Protein AF-A0A226NLQ9-F1 (afdb_monomer)

Nearest PDB structures (foldseek):
  4esr-assembly1_A  TM=9.410E-01  e=9.177E-09  Homo sapiens
  1b07-assembly1_A  TM=9.641E-01  e=2.617E-05  Mus musculus
  8gmb-assembly1_A-2  TM=9.391E-01  e=2.071E-05  Mus musculus
  2yuq-assembly1_A  TM=7.066E-01  e=1.737E-05  Homo sapiens
  2dvj-assembly1_A  TM=7.869E-01  e=1.346E-04  Homo sapiens

Foldseek 3Di:
DDDDDDDDDPPDPVPPPPPFFKKFFCAFDDDPDPQADTHHGGWIWGFPADPDQFWTWTAGPVGDIHIDGPVRIGGPVVVVPDDPDDDDDDPPPPPPPPPPPPPDDDDDDD

Mean predicted aligned error: 15.32 Å

InterPro domains:
  IPR001452 SH3 domain [PF00018] (24-70)
  IPR001452 SH3 domain [PR00452] (21-31)
  IPR001452 SH3 domain [PR00452] (35-50)
  IPR001452 SH3 domain [PR00452] (52-61)
  IPR001452 SH3 domain [PR00452] (64-76)
  IPR001452 SH3 domain [PS50002] (18-78)
  IPR001452 SH3 domain [SM00326] (21-77)
  IPR035832 Jouberin, SH3 domain [cd11812] (22-73)
  IPR036028 SH3-like domain superfamily [SSF50044] (18-77)
  IPR052803 Primary Cilium-Associated Jouberin [PTHR44499] (17-84)

Solvent-accessible surface area (backbone atoms only — not comparable to full-atom values): 7207 Å² total; per-residue (Å²): 140,84,86,80,84,74,88,72,87,78,84,61,87,71,68,82,66,70,85,59,50,51,29,29,22,71,44,70,43,78,48,88,49,93,64,30,30,65,45,41,56,73,36,60,34,38,41,76,44,74,79,51,92,57,38,27,29,29,34,38,91,87,70,52,59,20,36,38,54,45,88,38,41,40,49,60,78,57,65,75,78,55,79,99,76,82,80,85,91,70,81,75,79,66,76,75,65,78,81,76,73,76,83,78,79,83,88,85,91,134

Sequence (110 aa):
SDDRLTALGERGGSSCLPEQETVVALYDYTAHRSDELTIHRSDIIQVLYKDNDNWWFGSLANGQQGYFPANYVAGEKEYEEQPSGLVSDCAPLLPKGPKETGESSPTPYK

Secondary structure (DSSP, 8-state):
---------------------EEEESS-B---STTB--B-TT-EEEEEEE-SSSEEEEEETTS-EEEEEGGGEEETTTSTTS-S----S---------------------

Radius of gyration: 22.83 Å; Cα contacts (8 Å, |Δi|>4): 139; chains: 1; bounding box: 23×96×53 Å

Structure (mmCIF, N/CA/C/O backbone):
data_AF-A0A226NLQ9-F1
#
_entry.id   AF-A0A226NLQ9-F1
#
loop_
_atom_site.group_PDB
_atom_site.id
_atom_site.type_symbol
_atom_site.label_atom_id
_atom_site.label_alt_id
_atom_sit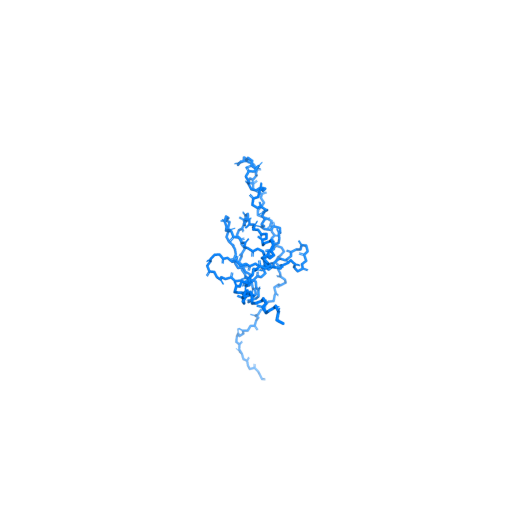e.label_comp_id
_atom_site.label_asym_id
_atom_site.label_entity_id
_atom_site.label_seq_id
_atom_site.pdbx_PDB_ins_code
_atom_site.Cartn_x
_atom_site.Cartn_y
_atom_site.Cartn_z
_atom_site.occupancy
_atom_site.B_iso_or_equiv
_atom_site.auth_seq_id
_atom_site.auth_comp_id
_atom_site.auth_asym_id
_atom_site.auth_atom_id
_atom_site.pdbx_PDB_model_num
ATOM 1 N N . SER A 1 1 ? 10.310 58.295 17.701 1.00 59.38 1 SER A N 1
ATOM 2 C CA . SER A 1 1 ? 8.930 57.998 17.306 1.00 59.38 1 SER A CA 1
ATOM 3 C C . SER A 1 1 ? 8.902 57.640 15.839 1.00 59.38 1 SER A C 1
ATOM 5 O O . SER A 1 1 ? 8.945 58.532 15.005 1.00 59.38 1 SER A O 1
ATOM 7 N N . ASP A 1 2 ? 8.925 56.346 15.551 1.00 51.16 2 ASP A N 1
ATOM 8 C CA . ASP A 1 2 ? 8.084 55.754 14.508 1.00 51.16 2 ASP A CA 1
ATOM 9 C C . ASP A 1 2 ? 7.902 54.289 14.906 1.00 51.16 2 ASP A C 1
ATOM 11 O O . ASP A 1 2 ? 8.670 53.391 14.570 1.00 51.16 2 ASP A O 1
ATOM 15 N N . ASP A 1 3 ? 6.937 54.112 15.794 1.00 62.75 3 ASP A N 1
ATOM 16 C CA . ASP A 1 3 ? 6.477 52.849 16.328 1.00 62.75 3 ASP A CA 1
ATOM 17 C C . ASP A 1 3 ? 5.548 52.213 15.287 1.00 62.75 3 ASP A C 1
ATOM 19 O O . ASP A 1 3 ? 4.345 52.483 15.260 1.00 62.75 3 ASP A O 1
ATOM 23 N N . ARG A 1 4 ? 6.090 51.370 14.402 1.00 65.31 4 ARG A N 1
ATOM 24 C CA . ARG A 1 4 ? 5.272 50.555 13.492 1.00 65.31 4 ARG A CA 1
ATOM 25 C C . ARG A 1 4 ? 5.070 49.144 14.024 1.00 65.31 4 ARG A C 1
ATOM 27 O O . ARG A 1 4 ? 5.819 48.215 13.749 1.00 65.31 4 ARG A O 1
ATOM 34 N N . LEU A 1 5 ? 3.969 49.026 14.761 1.00 71.75 5 LEU A N 1
ATOM 35 C CA . LEU A 1 5 ? 3.191 47.810 14.962 1.00 71.75 5 LEU A CA 1
ATOM 36 C C . LEU A 1 5 ? 2.825 47.179 13.610 1.00 71.75 5 LEU A C 1
ATOM 38 O O . LEU A 1 5 ? 2.232 47.839 12.758 1.00 71.75 5 LEU A O 1
ATOM 42 N N . THR A 1 6 ? 3.073 45.882 13.448 1.00 64.62 6 THR A N 1
ATOM 43 C CA . THR A 1 6 ? 2.215 44.986 12.662 1.00 64.62 6 THR A CA 1
ATOM 44 C C . THR A 1 6 ? 2.322 43.592 13.273 1.00 64.62 6 THR A C 1
ATOM 46 O O . THR A 1 6 ? 3.371 42.956 13.249 1.00 64.62 6 THR A O 1
ATOM 49 N N . ALA A 1 7 ? 1.211 43.170 13.883 1.00 59.47 7 ALA A N 1
ATOM 50 C CA . ALA A 1 7 ? 0.887 41.779 14.169 1.00 59.47 7 ALA A CA 1
ATOM 51 C C . ALA A 1 7 ? 1.131 40.938 12.900 1.00 59.47 7 ALA A C 1
ATOM 53 O O . ALA A 1 7 ? 0.988 41.442 11.796 1.00 59.47 7 ALA A O 1
ATOM 54 N N . LEU A 1 8 ? 1.520 39.676 12.983 1.00 57.09 8 LEU A N 1
ATOM 55 C CA . LEU A 1 8 ? 0.593 38.577 13.198 1.00 57.09 8 LEU A CA 1
ATOM 56 C C . LEU A 1 8 ? 1.408 37.397 13.726 1.00 57.09 8 LEU A C 1
ATOM 58 O O . LEU A 1 8 ? 2.371 36.972 13.099 1.00 57.09 8 LEU A O 1
ATOM 62 N N . GLY A 1 9 ? 0.995 36.853 14.872 1.00 49.09 9 GLY A N 1
ATOM 63 C CA . GLY A 1 9 ? 1.327 35.476 15.200 1.00 49.09 9 GLY A CA 1
ATOM 64 C C . GLY A 1 9 ? 0.783 34.602 14.080 1.00 49.09 9 GLY A C 1
ATOM 65 O O . GLY A 1 9 ? -0.436 34.518 13.898 1.00 49.09 9 GLY A O 1
ATOM 66 N N . GLU A 1 10 ? 1.690 34.014 13.310 1.00 54.16 10 GLU A N 1
ATOM 67 C CA . GLU A 1 10 ? 1.379 33.075 12.244 1.00 54.16 10 GLU A CA 1
ATOM 68 C C . GLU A 1 10 ? 0.801 31.808 12.884 1.00 54.16 10 GLU A C 1
ATOM 70 O O . GLU A 1 10 ? 1.481 30.839 13.209 1.00 54.16 10 GLU A O 1
ATOM 75 N N . ARG A 1 11 ? -0.513 31.845 13.128 1.00 62.25 11 ARG A N 1
ATOM 76 C CA . ARG A 1 11 ? -1.343 30.648 13.152 1.00 62.25 11 ARG A CA 1
ATOM 77 C C . ARG A 1 11 ? -1.287 30.071 11.751 1.00 62.25 11 ARG A C 1
ATOM 79 O O . ARG A 1 11 ? -1.909 30.588 10.831 1.00 62.25 11 ARG A O 1
ATOM 86 N N . GLY A 1 12 ? -0.530 29.003 11.632 1.00 47.81 12 GLY A N 1
ATOM 87 C CA . GLY A 1 12 ? -0.371 28.274 10.399 1.00 47.81 12 GLY A CA 1
ATOM 88 C C . GLY A 1 12 ? 0.856 27.416 10.551 1.00 47.81 12 GLY A C 1
ATOM 89 O O . GLY A 1 12 ? 1.913 27.753 10.037 1.00 47.81 12 GLY A O 1
ATOM 90 N N . GLY A 1 13 ? 0.709 26.286 11.247 1.00 47.00 13 GLY A N 1
ATOM 91 C CA . GLY A 1 13 ? 1.417 25.098 10.802 1.00 47.00 13 GLY A CA 1
ATOM 92 C C . GLY A 1 13 ? 0.965 24.877 9.367 1.00 47.00 13 GLY A C 1
ATOM 93 O O . GLY A 1 13 ? -0.022 24.191 9.126 1.00 47.00 13 GLY A O 1
ATOM 94 N N . SER A 1 14 ? 1.603 25.581 8.435 1.00 46.09 14 SER A N 1
ATOM 95 C CA . SER A 1 14 ? 1.582 25.285 7.020 1.00 46.09 14 SER A CA 1
ATOM 96 C C . SER A 1 14 ? 2.271 23.952 6.979 1.00 46.09 14 SER A C 1
ATOM 98 O O . SER A 1 14 ? 3.497 23.882 6.989 1.00 46.09 14 SER A O 1
ATOM 100 N N . SER A 1 15 ? 1.465 22.911 7.158 1.00 44.72 15 SER A N 1
ATOM 101 C CA . SER A 1 15 ? 1.898 21.543 7.153 1.00 44.72 15 SER A CA 1
ATOM 102 C C . SER A 1 15 ? 2.793 21.423 5.939 1.00 44.72 15 SER A C 1
ATOM 104 O O . SER A 1 15 ? 2.333 21.584 4.807 1.00 44.72 15 SER A O 1
ATOM 106 N N . CYS A 1 16 ? 4.088 21.241 6.187 1.00 37.09 16 CYS A N 1
ATOM 107 C CA . CYS A 1 16 ? 5.025 20.749 5.205 1.00 37.09 16 CYS A CA 1
ATOM 108 C C . CYS A 1 16 ? 4.498 19.352 4.900 1.00 37.09 16 CYS A C 1
ATOM 110 O O . CYS A 1 16 ? 4.971 18.399 5.503 1.00 37.09 16 CYS A O 1
ATOM 112 N N . LEU A 1 17 ? 3.387 19.236 4.165 1.00 49.56 17 LEU A N 1
ATOM 113 C CA . LEU A 1 17 ? 2.773 17.955 3.900 1.00 49.56 17 LEU A CA 1
ATOM 114 C C . LEU A 1 17 ? 3.785 17.295 2.988 1.00 49.56 17 LEU A C 1
ATOM 116 O O . LEU A 1 17 ? 3.939 17.766 1.857 1.00 49.56 17 LEU A O 1
ATOM 120 N N . PRO A 1 18 ? 4.541 16.294 3.477 1.00 51.88 18 PRO A N 1
ATOM 121 C CA . PRO A 1 18 ? 5.322 15.510 2.553 1.00 51.88 18 PRO A CA 1
ATOM 122 C C . PRO A 1 18 ? 4.303 14.997 1.543 1.00 51.88 18 PRO A C 1
ATOM 124 O O . PRO A 1 18 ? 3.200 14.600 1.938 1.00 51.88 18 PRO A O 1
ATOM 127 N N . GLU A 1 19 ? 4.635 15.141 0.266 1.00 58.19 19 GLU A N 1
ATOM 128 C CA . GLU A 1 19 ? 3.910 14.581 -0.865 1.00 58.19 19 GLU A CA 1
ATOM 129 C C . GLU A 1 19 ? 3.680 13.096 -0.563 1.00 58.19 19 GLU A C 1
ATOM 131 O O . GLU A 1 19 ? 4.549 12.255 -0.768 1.00 58.19 19 GLU A O 1
ATOM 136 N N . GLN A 1 20 ? 2.562 12.802 0.101 1.00 71.44 20 GLN A N 1
ATOM 137 C CA . GLN A 1 20 ? 2.246 11.472 0.586 1.00 71.44 20 GLN A CA 1
ATOM 138 C C . GLN A 1 20 ? 1.785 10.717 -0.642 1.00 71.44 20 GLN A C 1
ATOM 140 O O . GLN A 1 20 ? 0.674 10.919 -1.136 1.00 71.44 20 GLN A O 1
ATOM 145 N N . GLU A 1 21 ? 2.705 9.924 -1.179 1.00 89.12 21 GLU A N 1
ATOM 146 C CA . GLU A 1 21 ? 2.450 9.082 -2.329 1.00 89.12 21 GLU A CA 1
ATOM 147 C C . GLU A 1 21 ? 1.275 8.166 -2.003 1.00 89.12 21 GLU A C 1
ATOM 149 O O . GLU A 1 21 ? 1.230 7.528 -0.953 1.00 89.12 21 GLU A O 1
ATOM 154 N N . THR A 1 22 ? 0.292 8.154 -2.890 1.00 92.00 22 THR A N 1
ATOM 155 C CA . THR A 1 22 ? -0.877 7.301 -2.752 1.00 92.00 22 THR A CA 1
ATOM 156 C C . THR A 1 22 ? -0.784 6.209 -3.802 1.00 92.00 22 THR A C 1
ATOM 158 O O . THR A 1 22 ? -0.400 6.450 -4.954 1.00 92.00 22 THR A O 1
ATOM 161 N N . VAL A 1 23 ? -1.064 4.988 -3.368 1.00 92.75 23 VAL A N 1
ATOM 162 C CA . VAL A 1 23 ? -0.931 3.780 -4.176 1.00 92.75 23 VAL A CA 1
ATOM 163 C C . VAL A 1 23 ? -2.162 2.906 -4.028 1.00 92.75 23 VAL A C 1
ATOM 165 O O . VAL A 1 23 ? -2.860 2.957 -3.016 1.00 92.75 23 VAL A O 1
ATOM 168 N N . VAL A 1 24 ? -2.417 2.09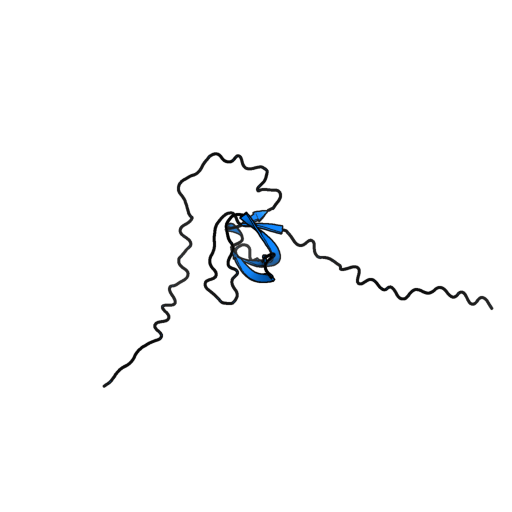5 -5.046 1.00 92.56 24 VAL A N 1
ATOM 169 C CA . VAL A 1 24 ? -3.556 1.185 -5.111 1.00 92.56 24 VAL A CA 1
ATOM 170 C C . VAL A 1 24 ? -3.066 -0.242 -5.012 1.00 92.56 24 VAL A C 1
ATOM 172 O O . VAL A 1 24 ? -2.224 -0.668 -5.800 1.00 92.56 24 VAL A O 1
ATOM 175 N N . ALA A 1 25 ? -3.612 -1.002 -4.074 1.00 92.25 25 ALA A N 1
ATOM 176 C CA . ALA A 1 25 ? -3.347 -2.425 -3.969 1.00 92.25 25 ALA A CA 1
ATOM 177 C C . ALA A 1 25 ? -3.864 -3.175 -5.204 1.00 92.25 25 ALA A C 1
ATOM 179 O O . ALA A 1 25 ? -5.038 -3.117 -5.564 1.00 92.25 25 ALA A O 1
ATOM 180 N N . LEU A 1 26 ? -2.979 -3.911 -5.862 1.00 90.00 26 LEU A N 1
ATOM 181 C CA . LEU A 1 26 ? -3.302 -4.766 -7.001 1.00 90.00 26 LEU A CA 1
ATOM 182 C C . LEU A 1 26 ? -3.823 -6.136 -6.553 1.00 90.00 26 LEU A C 1
ATOM 184 O O . LEU A 1 26 ? -4.618 -6.761 -7.258 1.00 90.00 26 LEU A O 1
ATOM 188 N N . TYR A 1 27 ? -3.386 -6.587 -5.377 1.00 87.50 27 TYR A N 1
ATOM 189 C CA . TYR A 1 27 ? -3.672 -7.907 -4.826 1.00 87.50 27 TYR A CA 1
ATOM 190 C C . TYR A 1 27 ? -3.956 -7.823 -3.328 1.00 87.50 27 TYR A C 1
ATOM 192 O O . TYR A 1 27 ? -3.476 -6.922 -2.643 1.00 87.50 27 TYR A O 1
ATOM 200 N N . ASP A 1 28 ? -4.691 -8.808 -2.819 1.00 89.94 28 ASP A N 1
ATOM 201 C CA . ASP A 1 28 ? -4.908 -8.977 -1.389 1.00 89.94 28 ASP A CA 1
ATOM 202 C C . ASP A 1 28 ? -3.633 -9.474 -0.692 1.00 89.94 28 ASP A C 1
ATOM 204 O O . ASP A 1 28 ? -2.987 -10.431 -1.132 1.00 89.94 28 ASP A O 1
ATOM 208 N N . TYR A 1 29 ? -3.298 -8.850 0.430 1.00 89.00 29 TYR A N 1
ATOM 209 C CA . TYR A 1 29 ? -2.217 -9.255 1.317 1.00 89.00 29 TYR A CA 1
ATOM 210 C C . TYR A 1 29 ? -2.710 -9.197 2.761 1.00 89.00 29 TYR A C 1
ATOM 212 O O . TYR A 1 29 ? -3.180 -8.168 3.235 1.00 89.00 29 TYR A O 1
ATOM 220 N N . THR A 1 30 ? -2.629 -10.327 3.460 1.00 91.88 30 THR A N 1
ATOM 221 C CA . THR A 1 30 ? -2.977 -10.426 4.879 1.00 91.88 30 THR A CA 1
ATOM 222 C C . THR A 1 30 ? -1.730 -10.217 5.719 1.00 91.88 30 THR A C 1
ATOM 224 O O . THR A 1 30 ? -0.741 -10.918 5.523 1.00 91.88 30 THR A O 1
ATOM 227 N N . ALA A 1 31 ? -1.801 -9.295 6.678 1.00 88.69 31 ALA A N 1
ATOM 228 C CA . ALA A 1 31 ? -0.736 -9.090 7.648 1.00 88.69 31 ALA A CA 1
ATOM 229 C C . ALA A 1 31 ? -0.470 -10.383 8.429 1.00 88.69 31 ALA A C 1
ATOM 231 O O . ALA A 1 31 ? -1.385 -11.012 8.971 1.00 88.69 31 ALA A O 1
ATOM 232 N N . HIS A 1 32 ? 0.793 -10.770 8.496 1.00 85.81 32 HIS A N 1
ATOM 233 C CA . HIS A 1 32 ? 1.276 -11.909 9.265 1.00 85.81 32 HIS A CA 1
ATOM 234 C C . HIS A 1 32 ? 1.902 -11.475 10.589 1.00 85.81 32 HIS A C 1
ATOM 236 O O . HIS A 1 32 ? 1.903 -12.248 11.550 1.00 85.81 32 HIS A O 1
ATOM 242 N N . ARG A 1 33 ? 2.407 -10.242 10.656 1.00 86.81 33 ARG A N 1
ATOM 243 C CA . ARG A 1 33 ? 2.967 -9.638 11.867 1.00 86.81 33 ARG A CA 1
ATOM 244 C C . ARG A 1 33 ? 2.152 -8.437 12.332 1.00 86.81 33 ARG A C 1
ATOM 246 O O . ARG A 1 33 ? 1.456 -7.803 11.550 1.00 86.81 33 ARG A O 1
ATOM 253 N N . SER A 1 34 ? 2.288 -8.088 13.610 1.00 87.62 34 SER A N 1
ATOM 254 C CA . SER A 1 34 ? 1.607 -6.928 14.206 1.00 87.62 34 SER A CA 1
ATOM 255 C C . SER A 1 34 ? 2.037 -5.589 13.605 1.00 87.62 34 SER A C 1
ATOM 257 O O . SER A 1 34 ? 1.324 -4.603 13.746 1.00 87.62 34 SER A O 1
ATOM 259 N N . ASP A 1 35 ? 3.218 -5.547 12.990 1.00 90.75 35 ASP A N 1
ATOM 260 C CA . ASP A 1 35 ? 3.753 -4.386 12.287 1.00 90.75 35 ASP A CA 1
ATOM 261 C C . ASP A 1 35 ? 3.357 -4.334 10.800 1.00 90.75 35 ASP A C 1
ATOM 263 O O . ASP A 1 35 ? 3.612 -3.328 10.145 1.00 90.75 35 ASP A O 1
ATOM 267 N N . GLU A 1 36 ? 2.704 -5.371 10.269 1.00 92.56 36 GLU A N 1
ATOM 268 C CA . GLU A 1 36 ? 2.269 -5.452 8.870 1.00 92.56 36 GLU A CA 1
ATOM 269 C C . GLU A 1 36 ? 0.823 -4.958 8.683 1.00 92.56 36 GLU A C 1
ATOM 271 O O . GLU A 1 36 ? -0.011 -5.023 9.587 1.00 92.56 36 GLU A O 1
ATOM 276 N N . LEU A 1 37 ? 0.514 -4.472 7.480 1.00 92.44 37 LEU A N 1
ATOM 277 C CA . LEU A 1 37 ? -0.791 -3.945 7.090 1.00 92.44 37 LEU A CA 1
ATOM 278 C C . LEU A 1 37 ? -1.514 -4.935 6.184 1.00 92.44 37 LEU A C 1
ATOM 280 O O . LEU A 1 37 ? -0.989 -5.337 5.150 1.00 92.44 37 LEU A O 1
ATOM 284 N N . THR A 1 38 ? -2.745 -5.292 6.553 1.00 92.00 38 THR A N 1
ATOM 285 C CA . THR A 1 38 ? -3.626 -6.060 5.667 1.00 92.00 38 THR A CA 1
ATOM 286 C C . THR A 1 38 ? -4.203 -5.122 4.618 1.00 92.00 38 THR A C 1
ATOM 288 O O . THR A 1 38 ? -4.820 -4.128 4.989 1.00 92.00 38 THR A O 1
ATOM 291 N N . ILE A 1 39 ? -4.017 -5.442 3.341 1.00 93.12 39 ILE A N 1
ATOM 292 C CA . ILE A 1 39 ? -4.509 -4.662 2.200 1.00 93.12 39 ILE A CA 1
ATOM 293 C C . ILE A 1 39 ? -5.328 -5.564 1.278 1.00 93.12 39 ILE A C 1
ATOM 295 O O . ILE A 1 39 ? -5.022 -6.748 1.122 1.00 93.12 39 ILE A O 1
ATOM 299 N N . HIS A 1 40 ? -6.363 -5.012 0.665 1.00 91.81 40 HIS A N 1
ATOM 300 C CA . HIS A 1 40 ? -7.216 -5.703 -0.294 1.00 91.81 40 HIS A CA 1
ATOM 301 C C . HIS A 1 40 ? -7.047 -5.137 -1.688 1.00 91.81 40 HIS A C 1
ATOM 303 O O . HIS A 1 40 ? -6.713 -3.968 -1.854 1.00 91.81 40 HIS A O 1
ATOM 309 N N . ARG A 1 41 ? -7.310 -5.944 -2.718 1.00 90.00 41 ARG A N 1
ATOM 310 C CA . ARG A 1 41 ? -7.291 -5.426 -4.089 1.00 90.00 41 ARG A CA 1
ATOM 311 C C . ARG A 1 41 ? -8.208 -4.200 -4.204 1.00 90.00 41 ARG A C 1
ATOM 313 O O . ARG A 1 41 ? -9.358 -4.234 -3.776 1.00 90.00 41 ARG A O 1
ATOM 320 N N . SER A 1 42 ? -7.688 -3.161 -4.849 1.00 89.88 42 SER A N 1
ATOM 321 C CA . SER A 1 42 ? -8.287 -1.835 -5.005 1.00 89.88 42 SER A CA 1
ATOM 322 C C . SER A 1 42 ? -8.320 -0.968 -3.741 1.00 89.88 42 SER A C 1
ATOM 324 O O . SER A 1 42 ? -8.915 0.108 -3.787 1.00 89.88 42 SER A O 1
ATOM 326 N N . ASP A 1 43 ? -7.656 -1.366 -2.650 1.00 92.25 43 ASP A N 1
ATOM 327 C CA . ASP A 1 43 ? -7.449 -0.473 -1.507 1.00 92.25 43 ASP A CA 1
ATOM 328 C C . ASP A 1 43 ? -6.514 0.677 -1.867 1.00 92.25 43 ASP A C 1
ATOM 330 O O . ASP A 1 43 ? -5.475 0.487 -2.501 1.00 92.25 43 ASP A O 1
ATOM 334 N N . ILE A 1 44 ? -6.876 1.864 -1.389 1.00 92.94 44 ILE A N 1
ATOM 335 C CA . ILE A 1 44 ? -6.059 3.068 -1.480 1.00 92.94 44 ILE A CA 1
ATOM 336 C C . ILE A 1 44 ? -5.223 3.177 -0.209 1.00 92.94 44 ILE A C 1
ATOM 338 O O . ILE A 1 44 ? -5.761 3.288 0.899 1.00 92.94 44 ILE A O 1
ATOM 342 N N . ILE A 1 45 ? -3.906 3.145 -0.375 1.00 93.69 45 ILE A N 1
ATOM 343 C CA . ILE A 1 45 ? -2.944 3.181 0.719 1.00 93.69 45 ILE A CA 1
ATOM 344 C C . ILE A 1 45 ? -2.131 4.461 0.599 1.00 93.69 45 ILE A C 1
ATOM 346 O O . ILE A 1 45 ? -1.535 4.755 -0.438 1.00 93.69 45 ILE A O 1
ATOM 350 N N . GLN A 1 46 ? -2.081 5.208 1.692 1.00 94.38 46 GLN A N 1
ATOM 351 C CA . GLN A 1 46 ? -1.238 6.383 1.807 1.00 94.38 46 GLN A CA 1
ATOM 352 C C . GLN A 1 46 ? 0.147 5.958 2.289 1.00 94.38 46 GLN A C 1
ATOM 354 O O . GLN A 1 46 ? 0.294 5.513 3.429 1.00 94.38 46 GLN A O 1
ATOM 359 N N . VAL A 1 47 ? 1.164 6.085 1.440 1.00 93.25 47 VAL A N 1
ATOM 360 C CA . VAL A 1 47 ? 2.548 5.760 1.792 1.00 9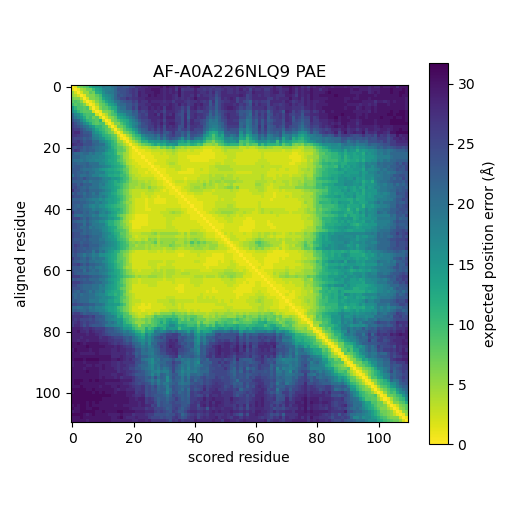3.25 47 VAL A CA 1
ATOM 361 C C . VAL A 1 47 ? 3.074 6.829 2.745 1.00 93.25 47 VAL A C 1
ATOM 363 O O . VAL A 1 47 ? 3.171 8.008 2.404 1.00 93.25 47 VAL A O 1
ATOM 366 N N . LEU A 1 48 ? 3.423 6.404 3.957 1.00 91.56 48 LEU A N 1
ATOM 367 C CA . LEU A 1 48 ? 3.998 7.266 4.988 1.00 91.56 48 LEU A CA 1
ATOM 368 C C . LEU A 1 48 ? 5.524 7.173 4.996 1.00 91.56 48 LEU A C 1
ATOM 370 O O . LEU A 1 48 ? 6.204 8.179 5.191 1.00 91.56 48 LEU A O 1
ATOM 374 N N . TYR A 1 49 ? 6.065 5.969 4.795 1.00 88.06 49 TYR A N 1
ATOM 375 C CA . TYR A 1 49 ? 7.502 5.717 4.826 1.00 88.06 49 TYR A CA 1
ATOM 376 C C . TYR A 1 49 ? 7.879 4.560 3.899 1.00 88.06 49 TYR A C 1
ATOM 378 O O . TYR A 1 49 ? 7.230 3.521 3.904 1.00 88.06 49 TYR A O 1
ATOM 386 N N . LYS A 1 50 ? 8.941 4.719 3.108 1.00 90.50 50 LYS A N 1
ATOM 387 C CA . LYS A 1 50 ? 9.504 3.645 2.281 1.00 90.50 50 LYS A CA 1
ATOM 388 C C . LYS A 1 50 ? 10.745 3.125 2.995 1.00 90.50 50 LYS A C 1
ATOM 390 O O . LYS A 1 50 ? 11.772 3.796 2.975 1.00 90.50 50 LYS A O 1
ATOM 395 N N . ASP A 1 51 ? 10.620 1.981 3.662 1.00 84.62 51 ASP A N 1
ATOM 396 C CA . ASP A 1 51 ? 11.728 1.385 4.416 1.00 84.62 51 ASP A CA 1
ATOM 397 C C . ASP A 1 51 ? 12.799 0.847 3.464 1.00 84.62 51 ASP A C 1
ATOM 399 O O . ASP A 1 51 ? 13.975 1.161 3.608 1.00 84.62 51 ASP A O 1
ATOM 403 N N . ASN A 1 52 ? 12.368 0.105 2.441 1.00 86.88 52 ASN A N 1
ATOM 404 C CA . ASN A 1 52 ? 13.215 -0.472 1.399 1.00 86.88 52 ASN A CA 1
ATOM 405 C C . ASN A 1 52 ? 12.428 -0.609 0.078 1.00 86.88 52 ASN A C 1
ATOM 407 O O . ASN A 1 52 ? 11.223 -0.355 0.033 1.00 86.88 52 ASN A O 1
ATOM 411 N N . ASP A 1 53 ? 13.070 -1.089 -0.993 1.00 85.44 53 ASP A N 1
ATOM 412 C CA . ASP A 1 53 ? 12.412 -1.355 -2.288 1.00 85.44 53 ASP A CA 1
ATOM 413 C C . ASP A 1 53 ? 11.291 -2.408 -2.210 1.00 85.44 53 ASP A C 1
ATOM 415 O O . ASP A 1 53 ? 10.423 -2.471 -3.078 1.00 85.44 53 ASP A O 1
ATOM 419 N N . ASN A 1 54 ? 11.291 -3.253 -1.174 1.00 88.06 54 ASN A N 1
ATOM 420 C CA . ASN A 1 54 ? 10.320 -4.336 -1.023 1.00 88.06 54 ASN A CA 1
ATOM 421 C C . ASN A 1 54 ? 9.170 -4.018 -0.062 1.00 88.06 54 ASN A C 1
ATOM 423 O O . ASN A 1 54 ? 8.097 -4.592 -0.235 1.00 88.06 54 ASN A O 1
ATOM 427 N N . TRP A 1 55 ? 9.384 -3.149 0.931 1.00 91.12 55 TRP A N 1
ATOM 428 C CA . TRP A 1 55 ? 8.474 -2.951 2.063 1.00 91.12 55 TRP A CA 1
ATOM 429 C C . TRP A 1 55 ? 8.244 -1.476 2.334 1.00 91.12 55 TRP A C 1
ATOM 431 O O . TRP A 1 55 ? 9.179 -0.735 2.648 1.00 91.12 55 TRP A O 1
ATOM 441 N N . TRP A 1 56 ? 6.985 -1.065 2.238 1.00 93.88 56 TRP A N 1
ATOM 442 C CA . TRP A 1 56 ? 6.552 0.299 2.500 1.00 93.88 56 TRP A CA 1
ATOM 443 C C . TRP A 1 56 ? 5.597 0.311 3.682 1.00 93.88 56 TRP A C 1
ATOM 445 O O . TRP A 1 56 ? 4.817 -0.612 3.877 1.00 93.88 56 TRP A O 1
ATOM 455 N N . PHE A 1 57 ? 5.673 1.358 4.487 1.00 93.38 57 PHE A N 1
ATOM 456 C CA . 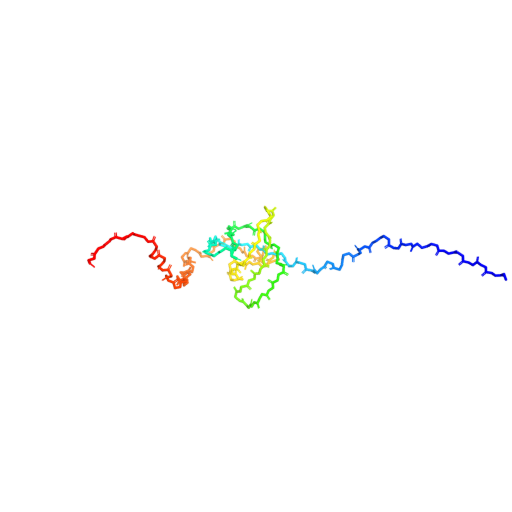PHE A 1 57 ? 4.756 1.622 5.577 1.00 93.38 57 PHE A CA 1
ATOM 457 C C . PHE A 1 57 ? 3.706 2.619 5.112 1.00 93.38 57 PHE A C 1
ATOM 459 O O . PHE A 1 57 ? 4.035 3.693 4.593 1.00 93.38 57 PHE A O 1
ATOM 466 N N . GLY A 1 58 ? 2.442 2.291 5.330 1.00 94.50 58 GLY A N 1
ATOM 467 C CA . GLY A 1 58 ? 1.349 3.159 4.925 1.00 94.50 58 GLY A CA 1
ATOM 468 C C . GLY A 1 58 ? 0.146 3.070 5.829 1.00 94.50 58 GLY A C 1
ATOM 469 O O . GLY A 1 58 ? 0.125 2.322 6.806 1.00 94.50 58 GLY A O 1
ATOM 470 N N . SER A 1 59 ? -0.841 3.886 5.491 1.00 94.50 59 SER A N 1
ATOM 471 C CA . SER A 1 59 ? -2.104 4.002 6.201 1.00 94.50 59 SER A CA 1
ATOM 472 C C . SER A 1 59 ? -3.259 3.767 5.246 1.00 94.50 59 SER A C 1
ATOM 474 O O . SER A 1 59 ? -3.303 4.340 4.159 1.00 94.50 59 SER A O 1
ATOM 476 N N . LEU A 1 60 ? -4.224 2.971 5.685 1.00 93.44 60 LEU A N 1
ATOM 477 C CA . LEU A 1 60 ? -5.514 2.834 5.022 1.00 93.44 60 LEU A CA 1
ATOM 478 C C . LEU A 1 60 ? -6.484 3.923 5.488 1.00 93.44 60 LEU A C 1
ATOM 480 O O . LEU A 1 60 ? -6.353 4.483 6.581 1.00 93.44 60 LEU A O 1
ATOM 484 N N . ALA A 1 61 ? -7.532 4.153 4.694 1.00 89.25 61 ALA A N 1
ATOM 485 C CA . ALA A 1 61 ? -8.627 5.062 5.043 1.00 89.25 61 ALA A CA 1
ATOM 486 C C . ALA A 1 61 ? -9.399 4.638 6.312 1.00 89.25 61 ALA A C 1
ATOM 488 O O . ALA A 1 61 ? -10.047 5.462 6.953 1.00 89.25 61 ALA A O 1
ATOM 489 N N . ASN A 1 62 ? -9.317 3.359 6.698 1.00 88.25 62 ASN A N 1
ATOM 490 C CA . ASN A 1 62 ? -9.900 2.833 7.937 1.00 88.25 62 ASN A CA 1
ATOM 491 C C . ASN A 1 62 ? -9.051 3.134 9.194 1.00 88.25 62 ASN A C 1
ATOM 493 O O . ASN A 1 62 ? -9.444 2.749 10.295 1.00 88.25 62 ASN A O 1
ATOM 497 N N . GLY A 1 63 ? -7.900 3.800 9.040 1.00 90.25 63 GLY A N 1
ATOM 498 C CA . GLY A 1 63 ? 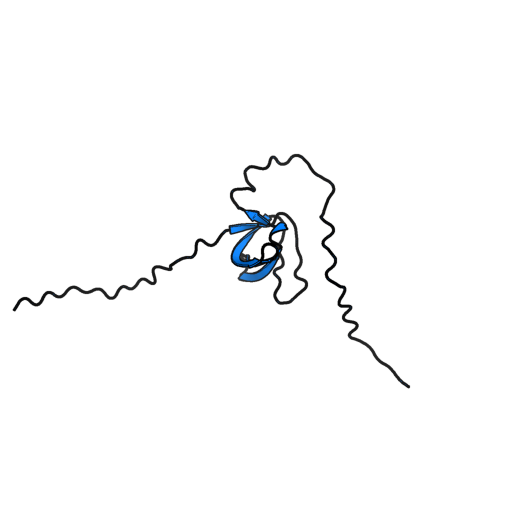-6.983 4.152 10.125 1.00 90.25 63 GLY A CA 1
ATOM 499 C C . GLY A 1 63 ? -5.981 3.058 10.509 1.00 90.25 63 GLY A C 1
ATOM 500 O O . GLY A 1 63 ? -5.168 3.288 11.401 1.00 90.25 63 GLY A O 1
ATOM 501 N N . GLN A 1 64 ? -6.009 1.888 9.862 1.00 92.19 64 GLN A N 1
ATOM 502 C CA . GLN A 1 64 ? -4.980 0.862 10.050 1.00 92.19 64 GLN A CA 1
ATOM 503 C C . GLN A 1 64 ? -3.676 1.285 9.379 1.00 92.19 64 GLN A C 1
ATOM 505 O O . GLN A 1 64 ? -3.683 1.831 8.274 1.00 92.19 64 GLN A O 1
ATOM 510 N N . GLN A 1 65 ? -2.563 1.007 10.053 1.00 94.44 65 GLN A N 1
ATOM 511 C CA . GLN A 1 65 ? -1.220 1.351 9.605 1.00 94.44 65 GLN A CA 1
ATOM 512 C C . GLN A 1 65 ? -0.287 0.164 9.779 1.00 94.44 65 GLN A C 1
ATOM 514 O O . GLN A 1 65 ? -0.422 -0.591 10.741 1.00 94.44 65 GLN A O 1
ATOM 519 N N . GLY A 1 66 ? 0.658 0.017 8.861 1.00 94.81 66 GLY A N 1
ATOM 520 C CA . GLY A 1 66 ? 1.615 -1.079 8.901 1.00 94.81 66 GLY A CA 1
ATOM 521 C C . GLY A 1 66 ? 2.437 -1.184 7.624 1.00 94.81 66 GLY A C 1
ATOM 522 O O . GLY A 1 66 ? 2.247 -0.424 6.668 1.00 94.81 66 GLY A O 1
ATOM 523 N N . TYR A 1 67 ? 3.338 -2.158 7.620 1.00 94.00 67 TYR A N 1
ATOM 524 C CA . TYR A 1 67 ? 4.158 -2.521 6.476 1.00 94.00 67 TYR A CA 1
ATOM 525 C C . TYR A 1 67 ? 3.390 -3.387 5.482 1.00 94.00 67 TYR A C 1
ATOM 527 O O . TYR A 1 67 ? 2.762 -4.378 5.847 1.00 94.00 67 TYR A O 1
ATOM 535 N N . PHE A 1 68 ? 3.489 -3.048 4.208 1.00 93.31 68 PHE A N 1
ATOM 536 C CA . PHE A 1 68 ? 2.952 -3.828 3.107 1.00 93.31 68 PHE A CA 1
ATOM 537 C C . PHE A 1 68 ? 3.996 -3.927 1.983 1.00 93.31 68 PHE A C 1
ATOM 539 O O . PHE A 1 68 ? 4.887 -3.075 1.866 1.00 93.31 68 PHE A O 1
ATOM 546 N N . PRO A 1 69 ? 3.926 -4.976 1.152 1.00 92.06 69 PRO A N 1
ATOM 547 C CA . PRO A 1 69 ? 4.879 -5.158 0.071 1.00 92.06 69 PRO A CA 1
ATOM 548 C C . PRO A 1 69 ? 4.642 -4.166 -1.076 1.00 92.06 69 PRO A C 1
ATOM 550 O O . PRO A 1 69 ? 3.552 -4.099 -1.641 1.00 92.06 69 PRO A O 1
ATOM 553 N N . ALA A 1 70 ? 5.693 -3.458 -1.496 1.00 90.31 70 ALA A N 1
ATOM 554 C CA . ALA A 1 70 ? 5.632 -2.486 -2.596 1.00 90.31 70 ALA A CA 1
ATOM 555 C C . ALA A 1 70 ? 5.215 -3.124 -3.938 1.00 90.31 70 ALA A C 1
ATOM 557 O O . ALA A 1 70 ? 4.538 -2.507 -4.748 1.00 90.31 70 ALA A O 1
ATOM 558 N N . ASN A 1 71 ? 5.548 -4.404 -4.149 1.00 90.56 71 ASN A N 1
ATOM 559 C CA . ASN A 1 71 ? 5.175 -5.160 -5.355 1.00 90.56 71 ASN A CA 1
ATOM 560 C C . ASN A 1 71 ? 3.677 -5.513 -5.432 1.00 90.56 71 ASN A C 1
ATOM 562 O O . ASN A 1 71 ? 3.228 -6.066 -6.435 1.00 90.56 71 ASN A O 1
ATOM 566 N N . TYR A 1 72 ? 2.918 -5.263 -4.362 1.00 90.00 72 TYR A N 1
ATOM 567 C CA . TYR A 1 72 ? 1.480 -5.539 -4.289 1.00 90.00 72 TYR A CA 1
ATOM 568 C C . TYR A 1 72 ? 0.645 -4.299 -4.564 1.00 90.00 72 TYR A C 1
ATOM 570 O O . TYR A 1 72 ? -0.581 -4.387 -4.581 1.00 90.00 72 TYR A O 1
ATOM 578 N N . VAL A 1 73 ? 1.293 -3.160 -4.789 1.00 90.56 73 VAL A N 1
ATOM 579 C CA . VAL A 1 73 ? 0.645 -1.885 -5.046 1.00 90.56 73 VAL A CA 1
ATOM 580 C C . VAL A 1 73 ? 1.142 -1.296 -6.364 1.00 90.56 73 VAL A C 1
ATOM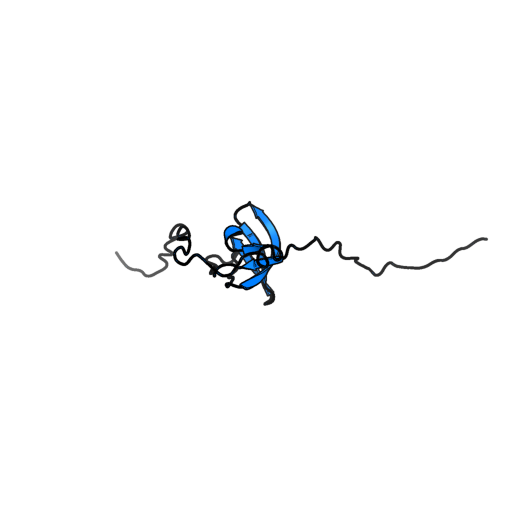 582 O O . VAL A 1 73 ? 2.242 -1.598 -6.818 1.00 90.56 73 VAL A O 1
ATOM 585 N N . ALA A 1 74 ? 0.328 -0.449 -6.979 1.00 89.81 74 ALA A N 1
ATOM 586 C CA . ALA A 1 74 ? 0.705 0.386 -8.112 1.00 89.81 74 ALA A CA 1
ATOM 587 C C . ALA A 1 74 ? 0.473 1.854 -7.766 1.00 89.81 74 ALA A C 1
ATOM 589 O O . ALA A 1 74 ? -0.423 2.179 -6.985 1.00 89.81 74 ALA A O 1
ATOM 590 N N . GLY A 1 75 ? 1.252 2.752 -8.367 1.00 88.69 75 GLY A N 1
ATOM 591 C CA . GLY A 1 75 ? 0.989 4.184 -8.252 1.00 88.69 75 GLY A CA 1
ATOM 592 C C . GLY A 1 75 ? -0.405 4.527 -8.772 1.00 88.69 75 GLY A C 1
ATOM 593 O O . GLY A 1 75 ? -0.867 3.927 -9.746 1.00 88.69 75 GLY A O 1
ATOM 594 N N . GLU A 1 76 ? -1.068 5.517 -8.165 1.00 79.94 76 GLU A N 1
ATOM 595 C CA . GLU A 1 76 ? -2.420 5.890 -8.596 1.00 79.94 76 GLU A CA 1
ATOM 596 C C . GLU A 1 76 ? -2.505 6.270 -10.091 1.00 79.94 76 GLU A C 1
ATOM 598 O O . GLU A 1 76 ? -3.484 6.026 -10.778 1.00 79.94 76 GLU A O 1
ATOM 603 N N . LYS A 1 77 ? -1.433 6.818 -10.651 1.00 73.69 77 LYS A N 1
ATOM 604 C CA . LYS A 1 77 ? -1.400 7.189 -12.073 1.00 73.69 77 LYS A CA 1
ATOM 605 C C . LYS A 1 77 ? -1.199 5.987 -13.001 1.00 73.69 77 LYS A C 1
ATOM 607 O O . LYS A 1 77 ? -1.516 6.068 -14.179 1.00 73.69 77 LYS A O 1
ATOM 612 N N . GLU A 1 78 ? -0.662 4.883 -12.483 1.00 67.88 78 GLU A N 1
ATOM 613 C CA . GLU A 1 78 ? -0.300 3.703 -13.273 1.00 67.88 78 GLU A CA 1
ATOM 614 C C . GLU A 1 78 ? -1.453 2.694 -13.387 1.00 67.88 78 GLU A C 1
ATOM 616 O O . GLU A 1 78 ? -1.529 1.962 -14.374 1.00 67.88 78 GLU A O 1
ATOM 621 N N . TYR A 1 79 ? -2.402 2.684 -12.438 1.00 67.25 79 TYR A N 1
ATOM 622 C CA . TYR A 1 79 ? -3.585 1.818 -12.547 1.00 67.25 79 TYR A CA 1
ATOM 623 C C . TYR A 1 79 ? -4.562 2.259 -13.650 1.00 67.25 79 TYR A C 1
ATOM 625 O O . TYR A 1 79 ? -5.328 1.424 -14.131 1.00 67.25 79 TYR A O 1
ATOM 633 N N . GLU A 1 80 ? -4.559 3.535 -14.057 1.00 60.88 80 GLU A N 1
ATOM 634 C CA . GLU A 1 80 ? -5.488 4.061 -15.073 1.00 60.88 80 GLU A CA 1
ATOM 635 C C . GLU A 1 80 ? -5.073 3.715 -16.517 1.00 60.88 80 GLU A C 1
ATOM 637 O O . GLU A 1 80 ? -5.933 3.635 -17.395 1.00 60.88 80 GLU A O 1
ATOM 642 N N . GLU A 1 81 ? -3.788 3.441 -16.779 1.00 54.06 81 GLU A N 1
ATOM 643 C CA . GLU A 1 81 ? -3.260 3.160 -18.130 1.00 54.06 81 GLU A CA 1
ATOM 644 C C . GLU A 1 81 ? -3.106 1.658 -18.462 1.00 54.06 81 GLU A C 1
ATOM 646 O O . GLU A 1 81 ? -2.526 1.298 -19.489 1.00 54.06 81 GLU A O 1
ATOM 651 N N . GLN A 1 82 ? -3.652 0.751 -17.644 1.00 46.28 82 GLN A N 1
ATOM 652 C CA . GLN A 1 82 ? -3.605 -0.696 -17.901 1.00 46.28 82 GLN A CA 1
ATOM 653 C C . GLN A 1 82 ? -4.950 -1.205 -18.468 1.00 46.28 82 GLN A C 1
ATOM 655 O O . GLN A 1 82 ? -5.962 -1.215 -17.760 1.00 46.28 82 GLN A O 1
ATOM 660 N N . PRO A 1 83 ? -5.008 -1.669 -19.736 1.00 46.31 83 PRO A N 1
ATOM 661 C CA . PRO A 1 83 ? -6.219 -2.247 -20.306 1.00 46.31 83 PRO A CA 1
ATOM 662 C C . PRO A 1 83 ? -6.543 -3.553 -19.572 1.00 46.31 83 PRO A C 1
ATOM 664 O O . PRO A 1 83 ? -5.683 -4.413 -19.401 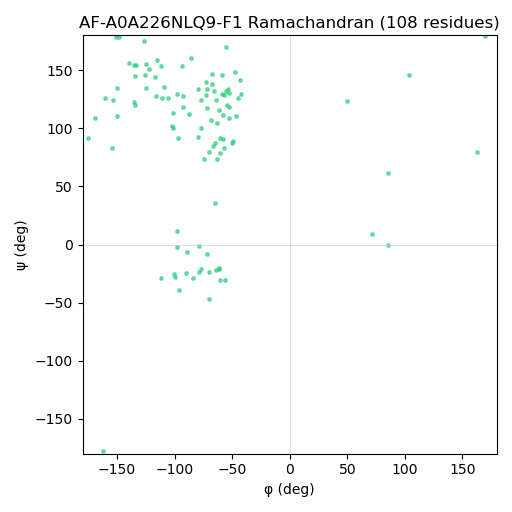1.00 46.31 83 PRO A O 1
ATOM 667 N N . SER A 1 84 ? -7.798 -3.720 -19.159 1.00 53.72 84 SER A N 1
ATOM 668 C CA . SER A 1 84 ? -8.321 -4.810 -18.316 1.00 53.72 84 SER A CA 1
ATOM 669 C C . SER A 1 84 ? -8.277 -6.236 -18.930 1.00 53.72 84 SER A C 1
ATOM 671 O O . SER A 1 84 ? -9.203 -7.016 -18.723 1.00 53.72 84 SER A O 1
ATOM 673 N N . GLY A 1 85 ? -7.263 -6.604 -19.720 1.00 54.97 85 GLY A N 1
ATOM 674 C CA . GLY A 1 85 ? -7.401 -7.644 -20.748 1.00 54.97 85 GLY A CA 1
ATOM 675 C C . GLY A 1 85 ? -6.678 -8.988 -20.592 1.00 54.97 85 GLY A C 1
ATOM 676 O O . GLY A 1 85 ? -7.170 -9.962 -21.151 1.00 54.97 85 GLY A O 1
ATOM 677 N N . LEU A 1 86 ? -5.527 -9.105 -19.922 1.00 47.25 86 LEU A N 1
ATOM 678 C CA . LEU A 1 86 ? -4.762 -10.370 -19.889 1.00 47.25 86 LEU A CA 1
ATOM 679 C C . LEU A 1 86 ? -3.658 -10.231 -18.825 1.00 47.25 86 LEU A C 1
ATOM 681 O O . LEU A 1 86 ? -2.767 -9.415 -18.992 1.00 47.25 86 LEU A O 1
ATOM 685 N N . VAL A 1 87 ? -3.692 -10.891 -17.669 1.00 43.44 87 VAL A N 1
ATOM 686 C CA . VAL A 1 87 ? -3.462 -12.329 -17.538 1.00 43.44 87 VAL A CA 1
ATOM 687 C C . VAL A 1 87 ? -4.174 -12.897 -16.306 1.00 43.44 87 VAL A C 1
ATOM 689 O O . VAL A 1 87 ? -3.991 -12.468 -15.170 1.00 43.44 87 VAL A O 1
ATOM 692 N N . SER A 1 88 ? -4.995 -13.907 -16.576 1.00 56.62 88 SER A N 1
ATOM 693 C CA . SER A 1 88 ? -5.248 -15.019 -15.668 1.00 56.62 88 SER A CA 1
ATOM 694 C C . SER A 1 88 ? -3.952 -15.841 -15.544 1.00 56.62 88 SER A C 1
ATOM 696 O O . SER A 1 88 ? -3.224 -15.948 -16.527 1.00 56.62 88 SER A O 1
ATOM 698 N N . ASP A 1 89 ? -3.707 -16.426 -14.369 1.00 46.66 89 ASP A N 1
ATOM 699 C CA . ASP A 1 89 ? -2.597 -17.343 -14.038 1.00 46.66 89 ASP A CA 1
ATOM 700 C C . ASP A 1 89 ? -1.251 -16.718 -13.613 1.00 46.66 89 ASP A C 1
ATOM 702 O O . ASP A 1 89 ? -0.221 -16.900 -14.246 1.00 46.66 89 ASP A O 1
ATOM 706 N N . CYS A 1 90 ? -1.254 -15.972 -12.505 1.00 35.75 90 CYS A N 1
ATOM 707 C CA . CYS A 1 90 ? -0.197 -16.026 -11.486 1.00 35.75 90 CYS A CA 1
ATOM 708 C C . CYS A 1 90 ? -0.631 -15.126 -10.325 1.00 35.75 90 CYS A C 1
ATOM 710 O O . CYS A 1 90 ? -0.345 -13.933 -10.311 1.00 35.75 90 CYS A O 1
ATOM 712 N N . ALA A 1 91 ? -1.313 -15.680 -9.319 1.00 50.12 91 ALA A N 1
ATOM 713 C CA . ALA A 1 91 ? -1.036 -15.169 -7.983 1.00 50.12 91 ALA A CA 1
ATOM 714 C C . ALA A 1 91 ? 0.450 -15.490 -7.773 1.00 50.12 91 ALA A C 1
ATOM 716 O O . ALA A 1 91 ? 0.789 -16.680 -7.822 1.00 50.12 91 ALA A O 1
ATOM 717 N N . PRO A 1 92 ? 1.349 -14.498 -7.627 1.00 48.03 92 PRO A N 1
ATOM 718 C CA . PRO A 1 92 ? 2.720 -14.800 -7.271 1.00 48.03 92 PRO A CA 1
ATOM 719 C C . PRO A 1 92 ? 2.612 -15.631 -6.002 1.00 48.03 92 PRO A C 1
ATOM 721 O O . PRO A 1 92 ? 1.982 -15.203 -5.032 1.00 48.03 92 PRO A O 1
ATOM 724 N N . LEU A 1 93 ? 3.126 -16.860 -6.037 1.00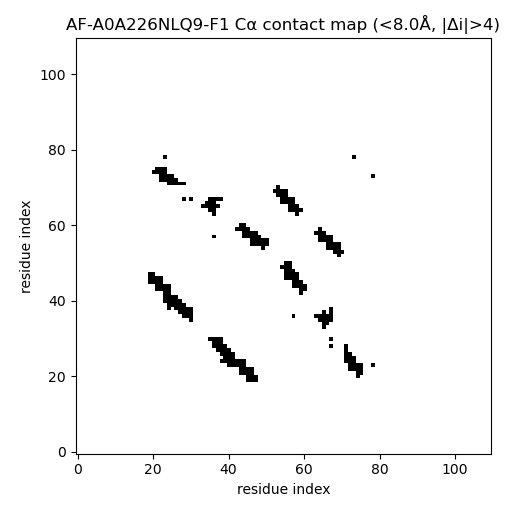 45.69 93 LEU A N 1
ATOM 725 C CA . LEU A 1 93 ? 3.304 -17.643 -4.830 1.00 45.69 93 LEU A CA 1
ATOM 726 C C . LEU A 1 93 ? 4.257 -16.823 -3.968 1.00 45.69 93 LEU A C 1
ATOM 728 O O . LEU A 1 93 ? 5.473 -16.914 -4.134 1.00 45.69 93 LEU A O 1
ATOM 732 N N . LEU A 1 94 ? 3.684 -15.974 -3.108 1.00 49.28 94 LEU A N 1
ATOM 733 C CA . LEU A 1 94 ? 4.392 -15.264 -2.059 1.00 49.28 94 LEU A CA 1
ATOM 734 C C . LEU A 1 94 ? 5.346 -16.278 -1.447 1.00 49.28 94 LEU A C 1
ATOM 736 O O . LEU A 1 94 ? 4.896 -17.395 -1.137 1.00 49.28 94 LEU A O 1
ATOM 740 N N . PRO A 1 95 ? 6.643 -15.955 -1.295 1.00 44.09 95 PRO A N 1
ATOM 741 C CA . PRO A 1 95 ? 7.488 -16.801 -0.484 1.00 44.09 95 PRO A CA 1
ATOM 742 C C . PRO A 1 95 ? 6.739 -16.916 0.832 1.00 44.09 95 PRO A C 1
ATOM 744 O O . PRO A 1 95 ? 6.430 -15.905 1.464 1.00 44.09 95 PRO A O 1
ATOM 747 N N . LYS A 1 96 ? 6.347 -18.144 1.195 1.00 47.97 96 LYS A N 1
ATOM 748 C CA . LYS A 1 96 ? 5.894 -18.395 2.552 1.00 47.97 96 LYS A CA 1
ATOM 749 C C . LYS A 1 96 ? 7.043 -17.856 3.382 1.00 47.97 96 LYS A C 1
ATOM 751 O O . LYS A 1 96 ? 8.131 -18.438 3.331 1.00 47.97 96 LYS A O 1
ATOM 756 N N . GLY A 1 97 ? 6.820 -16.726 4.062 1.00 41.16 97 GLY A N 1
ATOM 757 C CA . GLY A 1 97 ? 7.703 -16.294 5.132 1.00 41.16 97 GLY A CA 1
ATOM 758 C C . GLY A 1 97 ? 8.016 -17.545 5.942 1.00 41.16 97 GLY A C 1
ATOM 759 O O . GLY A 1 97 ? 7.142 -18.432 6.003 1.00 41.16 97 GLY A O 1
ATOM 760 N N . PRO A 1 98 ? 9.266 -17.708 6.421 1.00 41.69 98 PRO A N 1
ATOM 761 C CA . PRO A 1 98 ? 9.650 -18.933 7.099 1.00 41.69 98 PRO A CA 1
ATOM 762 C C . PRO A 1 98 ? 8.516 -19.260 8.047 1.00 41.69 98 PRO A C 1
ATOM 764 O O . PRO A 1 98 ? 8.020 -18.377 8.747 1.00 41.69 98 PRO A O 1
ATOM 767 N N . LYS A 1 99 ? 8.005 -20.487 7.933 1.00 41.03 99 LYS A N 1
ATOM 768 C CA . LYS A 1 99 ? 7.047 -20.991 8.892 1.00 41.03 99 LYS A CA 1
ATOM 769 C C . LYS A 1 99 ? 7.756 -20.898 10.234 1.00 41.03 99 LYS A C 1
ATOM 771 O O . LYS A 1 99 ? 8.449 -21.829 10.627 1.00 41.03 99 LYS A O 1
ATOM 776 N N . GLU A 1 100 ? 7.598 -19.779 10.923 1.00 44.06 100 GLU A N 1
ATOM 777 C CA . GLU A 1 100 ? 7.671 -19.740 12.362 1.00 44.06 100 GLU A CA 1
ATOM 778 C C . GLU A 1 100 ? 6.402 -20.457 12.776 1.00 44.06 100 GLU A C 1
ATOM 780 O O . GLU A 1 100 ? 5.334 -19.892 13.002 1.00 44.06 100 GLU A O 1
ATOM 785 N N . THR A 1 101 ? 6.526 -21.780 12.704 1.00 36.34 101 THR A N 1
ATOM 786 C CA . THR A 1 101 ? 5.756 -22.730 13.463 1.00 36.34 101 THR A CA 1
ATOM 787 C C . THR A 1 101 ? 5.861 -22.245 14.900 1.00 36.34 101 THR A C 1
ATOM 789 O O . THR A 1 101 ? 6.758 -22.631 15.646 1.00 36.34 101 THR A O 1
ATOM 792 N N . GLY A 1 102 ? 4.951 -21.349 15.270 1.00 40.50 102 GLY A N 1
ATOM 793 C CA . GLY A 1 102 ? 4.501 -21.198 16.631 1.00 40.50 102 GLY A CA 1
ATOM 794 C C . GLY A 1 102 ? 3.881 -22.527 17.023 1.00 40.50 102 GLY A C 1
ATOM 795 O O . GLY A 1 102 ? 2.665 -22.684 17.012 1.00 40.50 102 GLY A O 1
ATOM 796 N N . GLU A 1 103 ? 4.725 -23.499 17.357 1.00 44.00 103 GLU A N 1
ATOM 797 C CA . GLU A 1 103 ? 4.336 -24.598 18.223 1.00 44.00 103 GLU A CA 1
ATOM 798 C C . GLU A 1 103 ? 4.277 -24.017 19.636 1.00 44.00 103 GLU A C 1
ATOM 800 O O . GLU A 1 103 ? 5.164 -24.188 20.465 1.00 44.00 103 GLU A O 1
ATOM 805 N N . SER A 1 104 ? 3.238 -23.223 19.888 1.00 50.78 104 SER A N 1
ATOM 806 C CA . SER A 1 104 ? 2.792 -22.953 21.244 1.00 50.78 104 SER A CA 1
ATOM 807 C C . SER A 1 104 ? 1.564 -23.807 21.523 1.00 50.78 104 SER A C 1
ATOM 809 O O . SER A 1 104 ? 0.441 -23.427 21.199 1.00 50.78 104 SER A O 1
ATOM 811 N N . SER A 1 105 ? 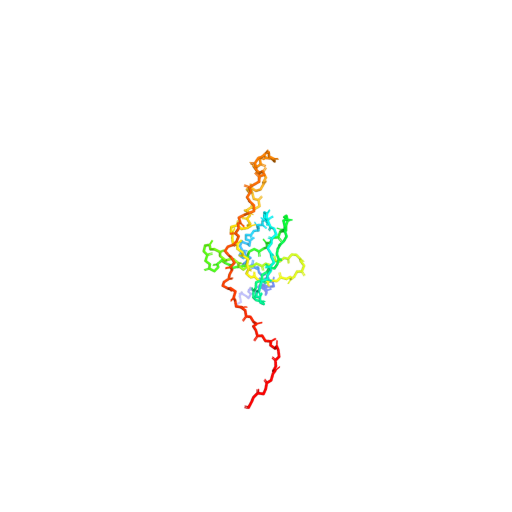1.845 -24.907 22.233 1.00 49.25 105 SER A N 1
ATOM 812 C CA . SER A 1 105 ? 0.975 -25.726 23.105 1.00 49.25 105 SER A CA 1
ATOM 813 C C . SER A 1 105 ? 0.476 -27.064 22.526 1.00 49.25 105 SER A C 1
ATOM 815 O O . SER A 1 105 ? 0.145 -27.093 21.343 1.00 49.25 105 SER A O 1
ATOM 817 N N . PRO A 1 106 ? 0.308 -28.149 23.334 1.00 53.84 106 PRO A N 1
ATOM 818 C CA . PRO A 1 106 ? 0.452 -28.298 24.800 1.00 53.84 106 PRO A CA 1
ATOM 819 C C . PRO A 1 106 ? 1.396 -29.456 25.272 1.00 53.84 106 PRO A C 1
ATOM 821 O O . PRO A 1 106 ? 1.915 -30.230 24.478 1.00 53.84 106 PRO A O 1
ATOM 824 N N . THR A 1 107 ? 1.624 -29.544 26.593 1.00 48.75 107 THR A N 1
ATOM 825 C CA . THR A 1 107 ? 2.380 -30.556 27.399 1.00 48.75 107 THR A CA 1
ATOM 826 C C . THR A 1 107 ? 1.889 -32.023 27.181 1.00 48.75 107 THR A C 1
ATOM 828 O O . THR A 1 107 ? 0.801 -32.134 26.613 1.00 48.75 107 THR A O 1
ATOM 831 N N . PRO A 1 108 ? 2.531 -33.159 27.636 1.00 59.19 108 PRO A N 1
ATOM 832 C CA . PRO A 1 108 ? 3.229 -33.329 28.937 1.00 59.19 108 PRO A CA 1
ATOM 833 C C . PRO A 1 108 ? 4.267 -34.503 29.164 1.00 59.19 108 PRO A C 1
ATOM 835 O O . PRO A 1 108 ? 4.548 -35.311 28.290 1.00 59.19 108 PRO A O 1
ATOM 838 N N . TYR A 1 109 ? 4.791 -34.573 30.406 1.00 39.28 109 TYR A N 1
ATOM 839 C CA . TYR A 1 109 ? 5.446 -35.664 31.190 1.00 39.28 109 TYR A CA 1
ATOM 840 C C . TYR A 1 109 ? 6.599 -36.532 30.624 1.00 39.28 109 TYR A C 1
ATOM 842 O O . TYR A 1 109 ? 6.391 -37.355 29.735 1.00 39.28 109 TYR A O 1
ATOM 850 N N . LYS A 1 110 ? 7.736 -36.545 31.348 1.00 45.38 110 LYS A N 1
ATOM 851 C CA . LYS A 1 110 ? 8.280 -37.749 32.016 1.00 45.38 110 LYS A CA 1
ATOM 852 C C . LYS A 1 110 ? 9.225 -37.380 33.161 1.00 45.38 110 LYS A C 1
ATOM 854 O O . LYS A 1 110 ? 10.005 -36.423 32.979 1.00 45.38 110 LYS A O 1
#

pLDDT: mean 71.5, std 20.71, range [35.75, 94.81]

Organism: Callipepla squamata (NCBI:txid9009)